Protein AF-A0A822DAK6-F1 (afdb_monomer_lite)

Radius of gyration: 17.01 Å; chains: 1; bounding box: 44×22×45 Å

Sequence (85 aa):
SIIEACLQAGVKWFIPAEYGFDFNHDSTSSIPINNGRLENIKILKENQSNLAHTFVSTGAFLDWGLDTGFLGFDIANRRVTLYDQ

Secondary structure (DSSP, 8-state):
-HHHHHHHTT-SEE--S--S--TTSHHHHTSGGGHHHHHHHHHHHHTTTTSEE------S-HHHHHHH-TTSEETTTTEEPPPP-

Foldseek 3Di:
DVVVVCLVVQPAEDEDPQQAADCVDPVVVVDPVCVVVVVVVVVCVVCCVSYPYDYHHNHDDDVVCCVVVVQQQPPVVRGGDDDDD

pLDDT: mean 91.97, std 5.7, range [56.0, 98.25]

Structure (mmCIF, N/CA/C/O backbone):
data_AF-A0A822DAK6-F1
#
_entry.id   AF-A0A822DAK6-F1
#
loop_
_atom_site.group_PDB
_atom_site.id
_atom_site.type_symbol
_atom_site.label_atom_id
_atom_site.label_alt_id
_atom_site.label_comp_id
_atom_site.label_asym_id
_atom_site.label_entity_id
_atom_site.label_seq_id
_atom_site.pdbx_PDB_ins_code
_atom_site.Cartn_x
_atom_site.Cartn_y
_atom_site.Cartn_z
_atom_site.occupancy
_atom_site.B_iso_or_equiv
_atom_site.auth_seq_id
_atom_site.auth_comp_id
_atom_site.auth_asym_id
_atom_site.auth_atom_id
_atom_site.pdbx_PDB_model_num
ATOM 1 N N . SER A 1 1 ? -14.363 12.428 4.990 1.00 87.75 1 SER A N 1
ATOM 2 C CA . SER A 1 1 ? -13.700 11.370 4.193 1.00 87.75 1 SER A CA 1
ATOM 3 C C . SER A 1 1 ? -14.480 10.059 4.303 1.00 87.75 1 SER A C 1
ATOM 5 O O . SER A 1 1 ? -15.374 9.964 5.139 1.00 87.75 1 SER A O 1
ATOM 7 N N . ILE A 1 2 ? -14.172 9.037 3.489 1.00 94.56 2 ILE A N 1
ATOM 8 C CA . ILE A 1 2 ? -14.807 7.709 3.641 1.00 94.56 2 ILE A CA 1
ATOM 9 C C . ILE A 1 2 ? -14.489 7.078 5.008 1.00 94.56 2 ILE A C 1
ATOM 11 O O . ILE A 1 2 ? -15.351 6.445 5.605 1.00 94.56 2 ILE A O 1
ATOM 15 N N . ILE A 1 3 ? -13.290 7.333 5.545 1.00 95.50 3 ILE A N 1
ATOM 16 C CA . ILE A 1 3 ? -12.850 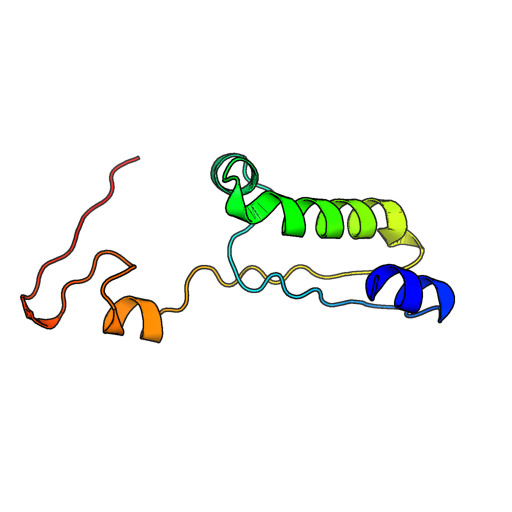6.850 6.861 1.00 95.50 3 ILE A CA 1
ATOM 17 C C . ILE A 1 3 ? -13.727 7.441 7.975 1.00 95.50 3 ILE A C 1
ATOM 19 O O . ILE A 1 3 ? -14.215 6.708 8.831 1.00 95.50 3 ILE A O 1
ATOM 23 N N . GLU A 1 4 ? -13.992 8.751 7.935 1.00 95.56 4 GLU A N 1
ATOM 24 C CA . GLU A 1 4 ? -14.882 9.418 8.900 1.00 95.56 4 GLU A CA 1
ATOM 25 C C . GLU A 1 4 ? -16.312 8.873 8.838 1.00 95.56 4 GLU A C 1
ATOM 27 O O . GLU A 1 4 ? -16.931 8.651 9.877 1.00 95.56 4 GLU A O 1
ATOM 32 N N . ALA A 1 5 ? -16.826 8.608 7.634 1.00 97.56 5 ALA A N 1
ATOM 33 C CA . ALA A 1 5 ? -18.145 8.005 7.465 1.00 97.56 5 ALA A CA 1
ATOM 34 C C . ALA A 1 5 ? -18.198 6.587 8.063 1.00 97.56 5 ALA A C 1
ATOM 36 O O . ALA A 1 5 ? -19.163 6.244 8.743 1.00 97.56 5 ALA A O 1
ATOM 37 N N . CYS A 1 6 ? -17.147 5.779 7.879 1.00 97.81 6 CYS A N 1
ATOM 38 C CA . CYS A 1 6 ? -17.032 4.459 8.502 1.00 97.81 6 CYS A CA 1
ATOM 39 C C . CYS A 1 6 ? -17.016 4.536 10.036 1.00 97.81 6 CYS A C 1
ATOM 41 O O . CYS A 1 6 ? -17.692 3.738 10.686 1.00 97.81 6 CYS A O 1
ATOM 43 N N . LEU A 1 7 ? -16.291 5.504 10.607 1.00 97.06 7 LEU A N 1
ATOM 44 C CA . LEU A 1 7 ? -16.257 5.745 12.053 1.00 97.06 7 LEU A CA 1
ATOM 45 C C . LEU A 1 7 ? -17.643 6.121 12.593 1.00 97.06 7 LEU A C 1
ATOM 47 O O . LEU A 1 7 ? -18.107 5.518 13.557 1.00 97.06 7 LEU A O 1
ATOM 51 N N . GLN A 1 8 ? -18.333 7.062 11.940 1.00 97.81 8 GLN A N 1
ATOM 52 C CA . GLN A 1 8 ? -19.684 7.488 12.330 1.00 97.81 8 GLN A CA 1
ATOM 53 C C . GLN A 1 8 ? -20.710 6.353 12.220 1.00 97.81 8 GLN A C 1
ATOM 55 O O . GLN A 1 8 ? -21.590 6.228 13.068 1.00 97.81 8 GLN A O 1
ATOM 60 N N . ALA A 1 9 ? -20.582 5.505 11.198 1.00 98.12 9 ALA A N 1
ATOM 61 C CA . ALA A 1 9 ? -21.448 4.348 10.997 1.00 98.12 9 ALA A CA 1
ATOM 62 C C . ALA A 1 9 ? -21.108 3.153 11.912 1.00 98.12 9 ALA A C 1
ATOM 64 O O . ALA A 1 9 ? -21.832 2.159 11.909 1.00 98.12 9 ALA A O 1
ATOM 65 N N . GLY A 1 10 ? -20.014 3.213 12.681 1.00 97.19 10 GLY A N 1
ATOM 66 C CA . GLY A 1 10 ? -19.593 2.127 13.569 1.00 97.19 10 GLY A CA 1
ATOM 67 C C . GLY A 1 10 ? -19.080 0.880 12.839 1.00 97.19 10 GLY A C 1
ATOM 68 O O . GLY A 1 10 ? -19.188 -0.231 13.374 1.00 97.19 10 GLY A O 1
ATOM 69 N N . VAL A 1 11 ? -18.532 1.048 11.629 1.00 98.25 11 VAL A N 1
ATOM 70 C CA . VAL A 1 11 ? -17.892 -0.028 10.857 1.00 98.25 11 VAL A CA 1
ATOM 71 C C . VAL A 1 11 ? -16.779 -0.665 11.689 1.00 98.25 11 VAL A C 1
ATOM 73 O O . VAL A 1 11 ? -16.030 0.021 12.376 1.00 98.25 11 VAL A O 1
ATOM 76 N N . LYS A 1 12 ? -16.667 -1.996 11.638 1.00 97.50 12 LYS A N 1
ATOM 77 C CA . LYS A 1 12 ? -15.702 -2.740 12.464 1.00 97.50 12 LYS A CA 1
ATOM 78 C C . LYS A 1 12 ? -14.353 -2.956 11.798 1.00 97.50 12 LYS A C 1
ATOM 80 O O . LYS A 1 12 ? -13.351 -3.003 12.502 1.00 97.50 12 LYS A O 1
ATOM 85 N N . TRP A 1 13 ? -14.332 -3.082 10.473 1.00 97.81 13 TRP A N 1
ATOM 86 C CA . TRP A 1 13 ? -13.116 -3.340 9.711 1.00 97.81 13 TRP A CA 1
ATOM 87 C C . TRP A 1 13 ? -13.108 -2.542 8.411 1.00 97.81 13 TRP A C 1
ATOM 89 O O . TRP A 1 13 ? -14.100 -2.543 7.682 1.00 97.81 13 TRP A O 1
ATOM 99 N N . PHE A 1 14 ? -11.985 -1.901 8.103 1.00 97.38 14 PHE A N 1
ATOM 100 C CA . PHE A 1 14 ? -11.763 -1.184 6.852 1.00 97.38 14 PHE A CA 1
ATOM 101 C C . PHE A 1 14 ? -10.503 -1.677 6.132 1.00 97.38 14 PHE A C 1
ATOM 103 O O . PHE A 1 14 ? -9.448 -1.839 6.743 1.00 97.38 14 PHE A O 1
ATOM 110 N N . ILE A 1 15 ? -10.606 -1.908 4.823 1.00 96.44 15 ILE A N 1
ATOM 111 C CA . ILE A 1 15 ? -9.456 -2.212 3.963 1.00 96.44 15 ILE A CA 1
ATOM 112 C C . ILE A 1 15 ? -9.248 -0.997 3.048 1.00 96.44 15 ILE A C 1
ATOM 114 O O . ILE A 1 15 ? -10.018 -0.816 2.102 1.00 96.44 15 ILE A O 1
ATOM 118 N N . PRO A 1 16 ? -8.275 -0.118 3.348 1.00 93.50 16 PRO A N 1
ATOM 119 C CA . PRO A 1 16 ? -7.982 1.047 2.525 1.00 93.50 16 PRO A CA 1
ATOM 120 C C . PRO A 1 16 ? -7.357 0.654 1.183 1.00 93.50 16 PRO A C 1
ATOM 122 O O . PRO A 1 16 ? -6.809 -0.434 1.015 1.00 93.50 16 PRO A O 1
ATOM 125 N N . ALA A 1 17 ? -7.392 1.585 0.230 1.00 91.00 17 ALA A N 1
ATOM 126 C CA . ALA A 1 17 ? -6.841 1.415 -1.112 1.00 91.00 17 ALA A CA 1
ATOM 127 C C . ALA A 1 17 ? -5.300 1.540 -1.159 1.00 91.00 17 ALA A C 1
ATOM 129 O O . ALA A 1 17 ? -4.761 2.343 -1.924 1.00 91.00 17 ALA A O 1
ATOM 130 N N . GLU A 1 18 ? -4.592 0.737 -0.360 1.00 91.19 18 GLU A N 1
ATOM 131 C CA . GLU A 1 18 ? -3.122 0.739 -0.237 1.00 91.19 18 GLU A CA 1
ATOM 132 C C . GLU A 1 18 ? -2.435 -0.436 -0.954 1.00 91.19 18 GLU A C 1
ATOM 134 O O . GLU A 1 18 ? -1.419 -0.940 -0.491 1.00 91.19 18 GLU A O 1
ATOM 139 N N . TYR A 1 19 ? -2.966 -0.844 -2.111 1.00 91.75 19 TYR A N 1
ATOM 140 C CA . TYR A 1 19 ? -2.472 -1.943 -2.965 1.00 91.75 19 TYR A CA 1
ATOM 141 C C . TYR A 1 19 ? -1.176 -1.610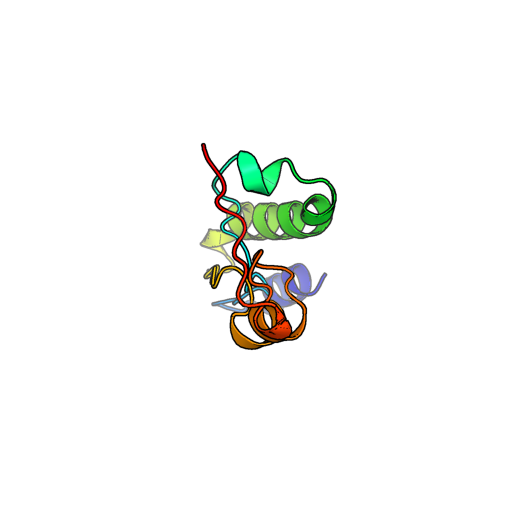 -3.726 1.00 91.75 19 TYR A C 1
ATOM 143 O O . TYR A 1 19 ? -1.074 -1.803 -4.934 1.00 91.75 19 TYR A O 1
ATOM 151 N N . GLY A 1 20 ? -0.207 -1.025 -3.030 1.00 88.50 20 GLY A N 1
ATOM 152 C CA . GLY A 1 20 ? 1.065 -0.584 -3.587 1.00 88.50 20 GLY A CA 1
ATOM 153 C C . GLY A 1 20 ? 2.210 -0.887 -2.632 1.00 88.50 20 GLY A C 1
ATOM 154 O O . GLY A 1 20 ? 2.352 -2.011 -2.150 1.00 88.50 20 GLY A O 1
ATOM 155 N N . PHE A 1 21 ? 3.046 0.116 -2.379 1.00 87.06 21 PHE A N 1
ATOM 156 C CA . PHE A 1 21 ? 4.228 -0.014 -1.530 1.00 87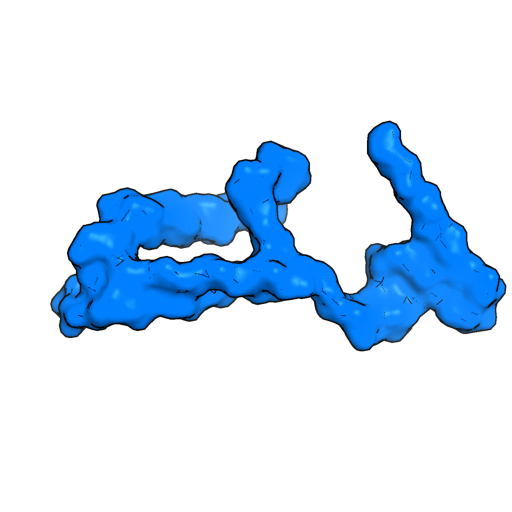.06 21 PHE A CA 1
ATOM 157 C C . PHE A 1 21 ? 3.895 -0.018 -0.032 1.00 87.06 21 PHE A C 1
ATOM 159 O O . PHE A 1 21 ? 2.895 0.552 0.398 1.00 87.06 21 PHE A O 1
ATOM 166 N N . ASP A 1 22 ? 4.768 -0.638 0.767 1.00 89.31 22 ASP A N 1
ATOM 167 C CA . ASP A 1 22 ? 4.681 -0.589 2.227 1.00 89.31 22 ASP A CA 1
ATOM 168 C C . ASP A 1 22 ? 5.230 0.732 2.772 1.00 89.31 22 ASP A C 1
ATOM 170 O O . ASP A 1 22 ? 6.439 0.956 2.799 1.00 89.31 22 ASP A O 1
ATOM 174 N N . PHE A 1 23 ? 4.323 1.572 3.268 1.00 88.25 23 PHE A N 1
ATOM 175 C CA . PHE A 1 23 ? 4.628 2.892 3.817 1.00 88.25 23 PHE A CA 1
ATOM 176 C C . PHE A 1 23 ? 5.214 2.894 5.232 1.00 88.25 23 PHE A C 1
ATOM 178 O O . PHE A 1 23 ? 5.432 3.968 5.792 1.00 88.25 23 PHE A O 1
ATOM 185 N N . ASN A 1 24 ? 5.481 1.732 5.834 1.00 86.00 24 ASN A N 1
ATOM 186 C CA . ASN A 1 24 ? 6.223 1.671 7.096 1.00 86.00 24 ASN A CA 1
ATOM 187 C C . ASN A 1 24 ? 7.743 1.852 6.909 1.00 86.00 24 ASN A C 1
ATOM 189 O O . ASN A 1 24 ? 8.459 1.923 7.904 1.00 86.00 24 ASN A O 1
ATOM 193 N N . HIS A 1 25 ? 8.233 1.941 5.666 1.00 85.44 25 HIS A N 1
ATOM 194 C CA . HIS A 1 25 ? 9.645 2.167 5.356 1.00 85.44 25 HIS A CA 1
ATOM 195 C C . HIS A 1 25 ? 9.900 3.584 4.813 1.00 85.44 25 HIS A C 1
ATOM 197 O O . HIS A 1 25 ? 9.218 4.029 3.884 1.00 85.44 25 HIS A O 1
ATOM 203 N N . ASP A 1 26 ? 10.933 4.263 5.322 1.00 85.31 26 ASP A N 1
ATOM 204 C CA . ASP A 1 26 ? 11.235 5.675 5.017 1.00 85.31 26 ASP A CA 1
ATOM 205 C C . ASP A 1 26 ? 11.434 5.966 3.523 1.00 85.31 26 ASP A C 1
ATOM 207 O O . ASP A 1 26 ? 11.031 7.015 3.014 1.00 85.31 26 ASP A O 1
ATOM 211 N N . SER A 1 27 ? 12.010 5.017 2.782 1.00 85.31 27 SER A N 1
ATOM 212 C CA . SER A 1 27 ? 12.223 5.156 1.332 1.00 85.31 27 SER A CA 1
ATOM 213 C C . SER A 1 27 ? 10.926 5.306 0.531 1.00 85.31 27 SER A C 1
ATOM 215 O O . SER A 1 27 ? 10.950 5.849 -0.569 1.00 85.31 27 SER A O 1
ATOM 217 N N . THR A 1 28 ? 9.794 4.842 1.062 1.00 86.19 28 THR A N 1
ATOM 218 C CA . THR A 1 28 ? 8.492 4.929 0.386 1.00 86.19 28 THR A CA 1
ATOM 219 C C . THR A 1 28 ? 7.653 6.080 0.935 1.00 86.19 28 THR A C 1
ATOM 221 O O . THR A 1 28 ? 6.969 6.758 0.166 1.00 86.19 28 THR A O 1
ATOM 224 N N . SER A 1 29 ? 7.730 6.351 2.241 1.00 86.94 29 SER A N 1
ATOM 225 C CA . SER A 1 29 ? 6.991 7.437 2.890 1.00 86.94 29 SER A CA 1
ATOM 226 C C . SER A 1 29 ? 7.556 8.823 2.555 1.00 86.94 29 SER A C 1
ATOM 228 O O . SER A 1 29 ? 6.827 9.807 2.585 1.00 86.94 29 SER A O 1
ATOM 230 N N . SER A 1 30 ? 8.828 8.923 2.163 1.00 88.75 30 SER A N 1
ATOM 231 C CA . SER A 1 30 ? 9.446 10.194 1.751 1.00 88.75 30 SER A CA 1
ATOM 232 C C . SER A 1 30 ? 9.092 10.647 0.328 1.00 88.75 30 SER A C 1
ATOM 234 O O . SER A 1 30 ? 9.372 11.791 -0.035 1.00 88.75 30 SER A O 1
ATOM 236 N N . ILE A 1 31 ? 8.469 9.793 -0.494 1.00 86.75 31 ILE A N 1
ATOM 237 C CA . ILE A 1 31 ? 8.143 10.132 -1.885 1.00 86.75 31 ILE A CA 1
ATOM 238 C C . ILE A 1 31 ? 6.920 11.072 -1.902 1.00 86.75 31 ILE A C 1
ATOM 240 O O . ILE A 1 31 ? 5.840 10.657 -1.476 1.00 86.75 31 ILE A O 1
ATOM 244 N N . PRO A 1 32 ? 7.012 12.296 -2.464 1.00 86.12 32 PRO A N 1
ATOM 245 C CA . PRO A 1 32 ? 5.945 13.300 -2.366 1.00 86.12 32 PRO A CA 1
ATOM 246 C C . PRO A 1 32 ? 4.569 12.854 -2.880 1.00 86.12 32 PRO A C 1
ATOM 248 O O . PRO A 1 32 ? 3.542 13.277 -2.352 1.00 86.12 32 PRO A O 1
ATOM 251 N N . ILE A 1 33 ? 4.531 11.971 -3.886 1.00 86.38 33 ILE A N 1
ATOM 252 C CA . ILE A 1 33 ? 3.280 11.424 -4.436 1.00 86.38 33 ILE A CA 1
ATOM 253 C C . ILE A 1 33 ? 2.477 10.612 -3.403 1.00 86.38 33 ILE A C 1
ATOM 255 O O . ILE A 1 33 ? 1.271 10.434 -3.560 1.00 86.38 33 ILE A O 1
ATOM 259 N N . ASN A 1 34 ? 3.122 10.162 -2.323 1.00 86.56 34 ASN A N 1
ATOM 260 C CA . ASN A 1 34 ? 2.507 9.352 -1.277 1.00 86.56 34 ASN A CA 1
ATOM 261 C C . ASN A 1 34 ? 1.910 10.181 -0.131 1.00 86.56 34 ASN A C 1
ATOM 263 O O . ASN A 1 34 ? 1.196 9.619 0.696 1.00 86.56 34 ASN A O 1
ATOM 267 N N . ASN A 1 35 ? 2.106 11.505 -0.094 1.00 86.00 35 ASN A N 1
ATOM 268 C CA . ASN A 1 35 ? 1.638 12.356 1.011 1.00 86.00 35 ASN A CA 1
ATOM 269 C C . ASN A 1 35 ? 0.135 12.202 1.303 1.00 86.00 35 ASN A C 1
ATOM 271 O O . ASN A 1 35 ? -0.257 12.067 2.460 1.00 86.00 35 ASN A O 1
ATOM 275 N N . GLY A 1 36 ? -0.705 12.143 0.263 1.00 83.62 36 GLY A N 1
ATOM 276 C CA . GLY A 1 36 ? -2.152 11.956 0.436 1.00 83.62 36 GLY A CA 1
ATOM 277 C C . GLY A 1 36 ? -2.538 10.582 1.005 1.00 83.62 36 GLY A C 1
ATOM 278 O O . GLY A 1 36 ? -3.554 10.454 1.683 1.00 83.62 36 GLY A O 1
ATOM 279 N N . ARG A 1 37 ? -1.720 9.547 0.770 1.00 86.81 37 ARG A N 1
ATOM 280 C CA . ARG A 1 37 ? -1.917 8.203 1.343 1.00 86.81 37 ARG A CA 1
ATOM 281 C C . ARG A 1 37 ? -1.497 8.168 2.810 1.00 86.81 37 ARG A C 1
ATOM 283 O O . ARG A 1 37 ? -2.207 7.615 3.646 1.00 86.81 37 ARG A O 1
ATOM 290 N N . LEU A 1 38 ? -0.384 8.824 3.142 1.00 90.88 38 LEU A N 1
ATOM 291 C CA . LEU A 1 38 ? 0.143 8.888 4.509 1.00 90.88 38 LEU A CA 1
ATOM 292 C C . LEU A 1 38 ? -0.832 9.543 5.490 1.00 90.88 38 LEU A C 1
ATOM 294 O O . LEU A 1 38 ? -0.933 9.098 6.633 1.00 90.88 38 LEU A O 1
ATOM 298 N N . GLU A 1 39 ? -1.591 10.547 5.049 1.00 90.62 39 GLU A N 1
ATOM 299 C CA . GLU A 1 39 ? -2.644 11.159 5.865 1.00 90.62 39 GLU A CA 1
ATOM 300 C C . GLU A 1 39 ? -3.744 10.149 6.233 1.00 90.62 39 GLU A C 1
ATOM 302 O O . GLU A 1 39 ? -4.096 10.012 7.406 1.00 90.62 39 GLU A O 1
ATOM 307 N N . ASN A 1 40 ? -4.227 9.360 5.267 1.00 92.00 40 ASN A N 1
ATOM 308 C CA . ASN A 1 40 ? -5.227 8.318 5.521 1.00 92.00 40 ASN A CA 1
ATOM 309 C C . ASN A 1 40 ? -4.699 7.229 6.463 1.00 92.00 40 ASN A C 1
ATOM 311 O O . ASN A 1 40 ? -5.406 6.796 7.374 1.00 92.00 40 ASN A O 1
ATOM 315 N N . ILE A 1 41 ? -3.447 6.804 6.266 1.00 93.38 41 ILE A N 1
ATOM 316 C CA . ILE A 1 41 ? -2.779 5.823 7.130 1.00 93.38 41 ILE A CA 1
ATOM 317 C C . ILE A 1 41 ? -2.698 6.348 8.561 1.00 93.38 41 ILE A C 1
ATOM 319 O O . ILE A 1 41 ? -2.991 5.606 9.499 1.00 93.38 41 ILE A O 1
ATOM 323 N N . LYS A 1 42 ? -2.344 7.625 8.738 1.00 93.69 42 LYS A N 1
ATOM 324 C CA . LYS A 1 42 ? -2.290 8.267 10.052 1.00 93.69 42 LYS A CA 1
ATOM 325 C C . LYS A 1 42 ? -3.657 8.241 10.740 1.00 93.69 42 LYS A C 1
ATOM 327 O O . LYS A 1 42 ? -3.745 7.739 11.857 1.00 93.69 42 LYS A O 1
ATOM 332 N N . ILE A 1 43 ? -4.716 8.685 10.057 1.00 94.56 43 ILE A N 1
ATOM 333 C CA . ILE A 1 43 ? -6.081 8.704 10.613 1.00 94.56 43 ILE A CA 1
ATOM 334 C C . ILE A 1 43 ? -6.527 7.293 11.027 1.00 94.56 43 ILE A C 1
ATOM 336 O O . ILE A 1 43 ? -7.096 7.116 12.105 1.00 94.56 43 ILE A O 1
ATOM 340 N N . LEU A 1 44 ? -6.258 6.277 10.201 1.00 95.62 44 LEU A N 1
ATOM 341 C CA . LEU A 1 44 ? -6.611 4.886 10.506 1.00 95.62 44 LEU A CA 1
ATOM 342 C C . LEU A 1 44 ? -5.838 4.340 11.709 1.00 95.62 44 LEU A C 1
ATOM 344 O O . LEU A 1 44 ? -6.441 3.706 12.575 1.00 95.62 44 LEU A O 1
ATOM 348 N N . LYS A 1 45 ? -4.530 4.612 11.795 1.00 94.88 45 LYS A N 1
ATOM 349 C CA . LYS A 1 45 ? -3.694 4.208 12.936 1.00 94.88 45 LYS A CA 1
ATOM 350 C C . LYS A 1 45 ? -4.160 4.872 14.236 1.00 94.88 45 LYS A C 1
ATOM 352 O O . LYS A 1 45 ? -4.298 4.190 15.246 1.00 94.88 45 LYS A O 1
ATOM 357 N N . GLU A 1 46 ? -4.477 6.166 14.207 1.00 96.44 46 GLU A N 1
ATOM 358 C CA . GLU A 1 46 ? -4.987 6.908 15.372 1.00 96.44 46 GLU A CA 1
ATOM 359 C C . GLU A 1 46 ? -6.362 6.405 15.849 1.00 96.44 46 GLU A C 1
ATOM 361 O O . GLU A 1 46 ? -6.677 6.505 17.033 1.00 96.44 46 GLU A O 1
ATOM 366 N N . ASN A 1 47 ? -7.167 5.815 14.958 1.00 96.62 47 ASN A N 1
ATOM 367 C CA . ASN A 1 47 ? -8.520 5.335 15.256 1.00 96.62 47 ASN A CA 1
ATOM 368 C C . ASN A 1 47 ? -8.646 3.802 15.290 1.00 96.62 47 ASN A C 1
ATOM 370 O O . ASN A 1 47 ? -9.761 3.281 15.243 1.00 96.62 47 ASN A O 1
ATOM 374 N N . GLN A 1 48 ? -7.537 3.064 15.401 1.00 96.12 48 GLN A N 1
ATOM 375 C CA . GLN A 1 48 ? -7.518 1.599 15.282 1.00 96.12 48 GLN A CA 1
ATOM 376 C C . GLN A 1 48 ? -8.439 0.876 16.283 1.00 96.12 48 GLN A C 1
ATOM 378 O O . GLN A 1 48 ? -8.964 -0.193 15.977 1.00 96.12 48 GLN A O 1
ATOM 383 N N . SER A 1 49 ? -8.664 1.449 17.470 1.00 96.44 49 SER A N 1
ATOM 384 C CA . SER A 1 49 ? -9.582 0.899 18.479 1.00 96.44 49 SER A CA 1
ATOM 385 C C . SER A 1 49 ? -11.059 0.996 18.078 1.00 96.44 49 SER A C 1
ATOM 387 O O . SER A 1 49 ? -11.859 0.154 18.483 1.00 96.44 49 SER A O 1
ATOM 389 N N . ASN A 1 50 ? -11.417 2.006 17.283 1.00 97.06 50 ASN A N 1
ATOM 390 C CA . ASN A 1 50 ? -12.783 2.262 16.827 1.00 97.06 50 ASN A CA 1
ATOM 391 C C . ASN A 1 50 ? -13.049 1.663 15.440 1.00 97.06 50 ASN A C 1
ATOM 393 O O . ASN A 1 50 ? -14.183 1.298 15.138 1.00 97.06 50 ASN A O 1
ATOM 397 N N . LEU A 1 51 ? -12.004 1.553 14.616 1.00 98.06 51 LEU A N 1
ATOM 398 C CA . LEU A 1 51 ? -12.041 1.015 13.264 1.00 98.06 51 LEU A CA 1
ATOM 399 C C . LEU A 1 51 ? -10.774 0.190 13.012 1.00 98.06 51 LEU A C 1
ATOM 401 O O . LEU A 1 51 ? -9.717 0.725 12.659 1.00 98.06 51 LEU A O 1
ATOM 405 N N . ALA A 1 52 ? -10.883 -1.128 13.183 1.00 98.19 52 ALA A N 1
ATOM 406 C CA . ALA A 1 52 ? -9.793 -2.026 12.828 1.00 98.19 52 ALA A CA 1
ATOM 407 C C . ALA A 1 52 ? -9.535 -1.949 11.317 1.00 98.19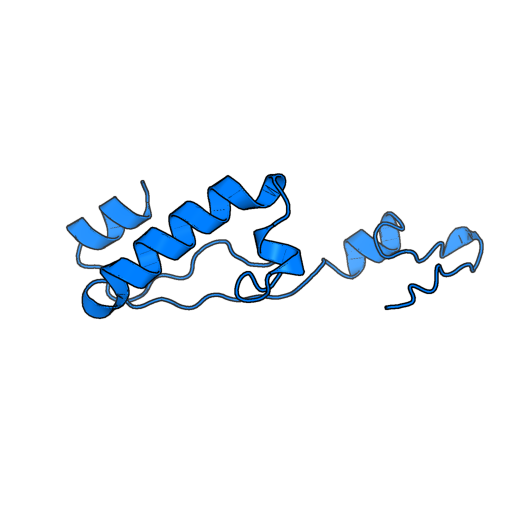 52 ALA A C 1
ATOM 409 O O . ALA A 1 52 ? -10.441 -1.677 10.524 1.00 98.19 52 ALA A O 1
ATOM 410 N N . HIS A 1 53 ? -8.293 -2.168 10.902 1.00 97.06 53 HIS A N 1
ATOM 411 C CA . HIS A 1 53 ? -7.930 -2.047 9.499 1.00 97.06 53 HIS A CA 1
ATOM 412 C C . HIS A 1 53 ? -6.804 -2.995 9.105 1.00 97.06 53 HIS A C 1
ATOM 414 O O . HIS A 1 53 ? -6.066 -3.514 9.943 1.00 97.06 53 HIS A O 1
ATOM 420 N N . THR A 1 54 ? -6.674 -3.218 7.800 1.00 96.50 54 THR A N 1
ATOM 421 C CA . THR A 1 54 ? -5.580 -4.000 7.217 1.00 96.50 54 THR A CA 1
ATOM 422 C C . THR A 1 54 ? -5.055 -3.297 5.987 1.00 96.50 54 THR A C 1
ATOM 424 O O . THR A 1 54 ? -5.787 -3.123 5.018 1.00 96.50 54 THR A O 1
ATOM 427 N N . PHE A 1 55 ? -3.781 -2.922 6.020 1.00 94.69 55 PHE A N 1
ATOM 428 C CA . PHE A 1 55 ? -3.070 -2.468 4.832 1.00 94.69 55 PHE A CA 1
ATOM 429 C C . PHE A 1 55 ? -2.610 -3.686 4.028 1.00 94.69 55 PHE A C 1
ATOM 431 O O . PHE A 1 55 ? -2.094 -4.644 4.603 1.00 94.69 55 PHE A O 1
ATOM 438 N N . VAL A 1 56 ? -2.814 -3.657 2.711 1.00 95.00 56 VAL A N 1
ATOM 439 C CA . VAL A 1 56 ? -2.446 -4.755 1.808 1.00 95.00 56 VAL A CA 1
ATOM 440 C C . VAL A 1 56 ? -1.423 -4.241 0.805 1.00 95.00 56 VAL A C 1
ATOM 442 O O . VAL A 1 56 ? -1.795 -3.735 -0.244 1.00 95.00 56 VAL A O 1
ATOM 445 N N . SER A 1 57 ? -0.139 -4.385 1.120 1.00 92.69 57 SER A N 1
ATOM 446 C CA . SER A 1 57 ? 0.956 -3.913 0.266 1.00 92.69 57 SER A CA 1
ATOM 447 C C . SER A 1 57 ? 1.336 -4.978 -0.764 1.00 92.69 57 SER A C 1
ATOM 449 O O . SER A 1 57 ? 2.008 -5.955 -0.435 1.00 92.69 57 SER A O 1
ATOM 451 N N . THR A 1 58 ? 0.900 -4.812 -2.012 1.00 92.94 58 THR A N 1
ATOM 452 C CA . THR A 1 58 ? 1.155 -5.771 -3.106 1.00 92.94 58 THR A CA 1
ATOM 453 C C . THR A 1 58 ? 2.380 -5.432 -3.956 1.00 92.94 58 THR A C 1
ATOM 455 O O . THR A 1 58 ? 2.753 -6.213 -4.827 1.00 92.94 58 THR A O 1
ATOM 458 N N . GLY A 1 59 ? 3.011 -4.281 -3.724 1.00 89.56 59 GLY A N 1
ATOM 459 C CA . GLY A 1 59 ? 4.078 -3.763 -4.573 1.00 89.56 59 GLY A CA 1
ATOM 460 C C . GLY A 1 59 ? 3.559 -3.273 -5.925 1.00 89.56 59 GLY A C 1
ATOM 461 O O . GLY A 1 59 ? 2.391 -2.912 -6.076 1.00 89.56 59 GLY A O 1
ATOM 462 N N . ALA A 1 60 ? 4.453 -3.220 -6.908 1.00 89.38 60 ALA A N 1
ATOM 463 C CA . ALA A 1 60 ? 4.118 -2.793 -8.259 1.00 89.38 60 ALA A CA 1
ATOM 464 C C . ALA A 1 60 ? 3.382 -3.893 -9.046 1.00 89.38 60 ALA A C 1
ATOM 466 O O . ALA A 1 60 ? 3.622 -5.084 -8.858 1.00 89.38 60 ALA A O 1
ATOM 467 N N . PHE A 1 61 ? 2.510 -3.482 -9.967 1.00 91.81 61 PHE A N 1
ATOM 468 C CA . PHE A 1 61 ? 1.768 -4.396 -10.834 1.00 91.81 61 PHE A CA 1
ATOM 469 C C . PHE A 1 61 ? 2.709 -5.088 -11.825 1.00 91.81 61 PHE A C 1
ATOM 471 O O . PHE A 1 61 ? 3.307 -4.419 -12.668 1.00 91.81 61 PHE A O 1
ATOM 478 N N . LEU A 1 62 ? 2.816 -6.418 -11.739 1.00 92.44 62 LEU A N 1
ATOM 479 C CA . LEU A 1 62 ? 3.728 -7.197 -12.577 1.00 92.44 62 LEU A CA 1
ATOM 480 C C . LEU A 1 62 ? 3.401 -7.049 -14.066 1.00 92.44 62 LEU A C 1
ATOM 482 O O . LEU A 1 62 ? 4.251 -6.583 -14.816 1.00 92.44 62 LEU A O 1
ATOM 486 N N . ASP A 1 63 ? 2.176 -7.388 -14.477 1.00 93.56 63 ASP A N 1
ATOM 487 C CA . ASP A 1 63 ? 1.787 -7.408 -15.895 1.00 93.56 63 ASP A CA 1
ATOM 488 C C . ASP A 1 63 ? 1.970 -6.030 -16.544 1.00 93.56 63 ASP A C 1
ATOM 490 O O . ASP A 1 63 ? 2.670 -5.883 -17.542 1.00 93.56 63 ASP A O 1
ATOM 494 N N . TRP A 1 64 ? 1.445 -4.983 -15.901 1.00 93.50 64 TRP A N 1
ATOM 495 C CA . TRP A 1 64 ? 1.592 -3.609 -16.385 1.00 93.50 64 TRP A CA 1
ATOM 496 C C . TRP A 1 64 ? 3.052 -3.142 -16.401 1.00 93.50 64 TRP A C 1
ATOM 498 O O . TRP A 1 64 ? 3.483 -2.437 -17.315 1.00 93.50 64 TRP A O 1
ATOM 508 N N . GLY A 1 65 ? 3.831 -3.536 -15.396 1.00 92.56 65 GLY A N 1
ATOM 509 C CA . GLY A 1 65 ? 5.250 -3.226 -15.306 1.00 92.56 65 GLY A CA 1
ATOM 510 C C . GLY A 1 65 ? 6.094 -3.882 -16.400 1.00 92.56 65 GLY A C 1
ATOM 511 O O . GLY A 1 65 ? 7.055 -3.268 -16.863 1.00 92.56 65 GLY A O 1
ATOM 512 N N . LEU A 1 66 ? 5.723 -5.092 -16.826 1.00 92.56 66 LEU A N 1
ATOM 513 C CA . LEU A 1 66 ? 6.332 -5.809 -17.948 1.00 92.56 66 LEU A CA 1
ATOM 514 C C . LEU A 1 66 ? 5.900 -5.221 -19.299 1.00 92.56 66 LEU A C 1
ATOM 516 O O . LEU A 1 66 ? 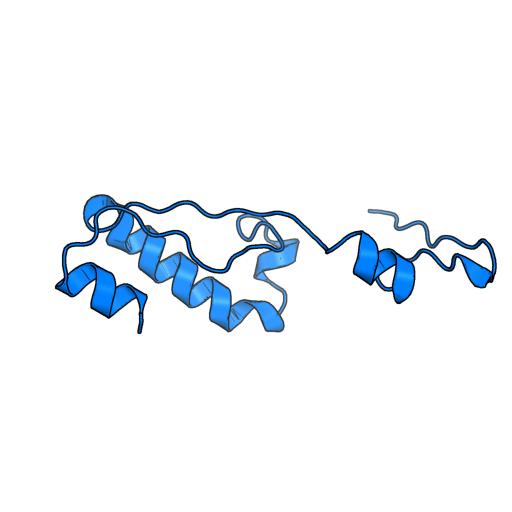6.744 -5.035 -20.171 1.00 92.56 66 LEU A O 1
ATOM 520 N N . ASP A 1 67 ? 4.622 -4.864 -19.445 1.00 92.56 67 ASP A N 1
ATOM 521 C CA . ASP A 1 67 ? 4.075 -4.265 -20.670 1.00 92.56 67 ASP A CA 1
ATOM 522 C C . ASP A 1 67 ? 4.639 -2.865 -20.950 1.00 92.56 67 ASP A C 1
ATOM 524 O O . ASP A 1 67 ? 4.870 -2.492 -22.100 1.00 92.56 67 ASP A O 1
ATOM 528 N N . THR A 1 68 ? 4.859 -2.068 -19.902 1.00 93.44 68 THR A N 1
ATOM 529 C CA . THR A 1 68 ? 5.344 -0.681 -20.027 1.00 93.44 68 THR A CA 1
ATOM 530 C C . THR A 1 68 ? 6.853 -0.535 -19.866 1.00 93.44 68 THR A C 1
ATOM 532 O O . THR A 1 68 ? 7.399 0.526 -20.167 1.00 93.44 68 THR A O 1
ATOM 535 N N . GLY A 1 69 ? 7.529 -1.561 -19.347 1.00 91.81 69 GLY A N 1
ATOM 536 C CA . GLY A 1 69 ? 8.934 -1.500 -18.953 1.00 91.81 69 GLY A CA 1
ATOM 537 C C . GLY A 1 69 ? 9.207 -0.688 -17.681 1.00 91.81 69 GLY A C 1
ATOM 538 O O . GLY A 1 69 ? 10.370 -0.496 -17.330 1.00 91.81 69 GLY A O 1
ATOM 539 N N . PHE A 1 70 ? 8.172 -0.236 -16.955 1.00 90.12 70 PHE A N 1
ATOM 540 C CA . PHE A 1 70 ? 8.313 0.550 -15.717 1.00 90.12 70 PHE A CA 1
ATOM 541 C C . PHE A 1 70 ? 9.155 -0.159 -14.642 1.00 90.12 70 PHE A C 1
ATOM 543 O O . PHE A 1 70 ? 9.834 0.497 -13.857 1.00 90.12 70 PHE A O 1
ATOM 550 N N . LEU A 1 71 ? 9.157 -1.495 -14.630 1.00 91.94 71 LEU A N 1
ATOM 551 C CA . LEU A 1 71 ? 9.961 -2.301 -13.704 1.00 91.94 71 LEU A CA 1
ATOM 552 C C . LEU A 1 71 ? 11.426 -2.477 -14.140 1.00 91.94 71 LEU A C 1
ATOM 554 O O . LEU A 1 71 ? 12.156 -3.249 -13.527 1.00 91.94 71 LEU A O 1
ATOM 558 N N . GLY A 1 72 ? 11.857 -1.804 -15.209 1.00 93.69 72 GLY A N 1
ATOM 559 C CA . GLY A 1 72 ? 13.207 -1.928 -15.756 1.00 93.69 72 GLY A CA 1
ATOM 560 C C . GLY A 1 72 ? 13.399 -3.135 -16.677 1.00 93.69 72 GLY A C 1
ATOM 561 O O . GLY A 1 72 ? 14.535 -3.429 -17.041 1.00 93.69 72 GLY A O 1
ATOM 562 N N . PHE A 1 73 ? 12.323 -3.825 -17.072 1.00 94.31 73 PHE A N 1
ATOM 563 C CA . PHE A 1 73 ? 12.357 -4.912 -18.055 1.00 94.31 73 PHE A CA 1
ATOM 564 C C . PHE A 1 73 ? 11.965 -4.395 -19.440 1.00 94.31 73 PHE A C 1
ATOM 566 O O . PHE A 1 73 ? 10.799 -4.129 -19.708 1.00 94.31 73 PHE A O 1
ATOM 573 N N . ASP A 1 74 ? 12.929 -4.310 -20.348 1.00 93.75 74 ASP A N 1
ATOM 574 C CA . ASP A 1 74 ? 12.676 -4.067 -21.765 1.00 93.75 74 ASP A CA 1
ATOM 575 C C . ASP A 1 74 ? 12.634 -5.417 -22.488 1.00 93.75 74 ASP A C 1
ATOM 577 O O . ASP A 1 74 ? 13.645 -5.939 -22.973 1.00 93.75 74 ASP A O 1
ATOM 581 N N . ILE A 1 75 ? 11.443 -6.016 -22.504 1.00 92.50 75 ILE A N 1
ATOM 582 C CA . ILE A 1 75 ? 11.214 -7.354 -23.062 1.00 92.50 75 ILE A CA 1
ATOM 583 C C . ILE A 1 75 ? 11.478 -7.369 -24.571 1.00 92.50 75 ILE A C 1
ATOM 585 O O . ILE A 1 75 ? 12.083 -8.317 -25.078 1.00 92.50 75 ILE A O 1
ATOM 589 N N . ALA A 1 76 ? 11.075 -6.310 -25.280 1.00 91.56 76 ALA A N 1
ATOM 590 C CA . ALA A 1 76 ? 11.233 -6.202 -26.727 1.00 91.56 76 ALA A CA 1
ATOM 591 C C . ALA A 1 76 ? 12.711 -6.271 -27.141 1.00 91.56 76 ALA A C 1
ATOM 593 O O . ALA A 1 76 ? 13.057 -6.997 -28.076 1.00 91.56 76 ALA A O 1
ATOM 594 N N . ASN A 1 77 ? 13.590 -5.580 -26.408 1.00 95.44 77 ASN A N 1
ATOM 595 C CA . ASN A 1 77 ? 15.029 -5.567 -26.678 1.00 95.44 77 ASN A CA 1
ATOM 596 C C . ASN A 1 77 ? 15.832 -6.566 -25.834 1.00 95.44 77 ASN A C 1
ATOM 598 O O . ASN A 1 77 ? 17.057 -6.619 -25.962 1.00 95.44 77 ASN A O 1
ATOM 602 N N . ARG A 1 78 ? 15.169 -7.368 -24.989 1.00 94.56 78 ARG A N 1
ATOM 603 C CA . ARG A 1 78 ? 15.789 -8.339 -24.068 1.00 94.56 78 ARG A CA 1
ATOM 604 C C . ARG A 1 78 ? 16.825 -7.696 -23.141 1.00 94.56 78 ARG A C 1
ATOM 606 O O . ARG A 1 78 ? 17.937 -8.203 -22.989 1.00 94.56 78 ARG A O 1
ATOM 613 N N . ARG A 1 79 ? 16.470 -6.564 -22.533 1.00 95.56 79 ARG A N 1
ATOM 614 C CA . ARG A 1 79 ? 17.319 -5.830 -21.584 1.00 95.56 79 ARG A CA 1
ATOM 615 C C . ARG A 1 79 ? 16.651 -5.738 -20.220 1.00 95.56 79 ARG A C 1
ATOM 617 O O . ARG A 1 79 ? 15.430 -5.675 -20.120 1.00 95.56 79 ARG A O 1
ATOM 624 N N . VAL A 1 80 ? 17.472 -5.711 -19.176 1.00 95.31 80 VAL A N 1
ATOM 625 C CA . VAL A 1 80 ? 17.028 -5.455 -17.807 1.00 95.31 80 VAL A CA 1
ATOM 626 C C . VAL A 1 80 ? 17.939 -4.414 -17.168 1.00 95.31 80 VAL A C 1
ATOM 628 O O . VAL A 1 80 ? 19.159 -4.473 -17.335 1.00 95.31 80 VAL A O 1
ATOM 631 N N . THR A 1 81 ? 17.349 -3.467 -16.449 1.00 94.69 81 THR A N 1
ATOM 632 C CA . THR A 1 81 ? 18.085 -2.561 -15.567 1.00 94.69 81 THR A CA 1
ATOM 633 C C . THR A 1 81 ? 18.284 -3.252 -14.226 1.00 94.69 81 THR A C 1
ATOM 635 O O . THR A 1 81 ? 17.317 -3.618 -13.561 1.00 94.69 81 THR A O 1
ATOM 638 N N . LEU A 1 82 ? 19.541 -3.439 -13.831 1.00 92.19 82 LEU A N 1
ATOM 639 C CA . LEU A 1 82 ? 19.883 -3.891 -12.488 1.00 92.19 82 LEU A CA 1
ATOM 640 C C . LEU A 1 82 ? 20.041 -2.659 -11.602 1.00 92.19 82 LEU A C 1
ATOM 642 O O . LEU A 1 82 ? 20.832 -1.774 -11.918 1.00 92.19 82 LEU A O 1
ATOM 646 N N . TYR A 1 83 ? 19.276 -2.615 -10.520 1.00 84.19 83 TYR A N 1
ATOM 647 C CA . TYR A 1 83 ? 19.406 -1.594 -9.490 1.00 84.19 83 TYR A CA 1
ATOM 648 C C . TYR A 1 83 ? 20.317 -2.145 -8.393 1.00 84.19 83 TYR A C 1
ATOM 650 O O . TYR A 1 83 ? 20.088 -3.256 -7.905 1.00 84.19 83 TYR A O 1
ATOM 658 N N . ASP A 1 84 ? 21.361 -1.401 -8.043 1.00 82.06 84 ASP A N 1
ATOM 659 C CA . ASP A 1 84 ? 22.105 -1.606 -6.807 1.00 82.06 84 ASP A CA 1
ATOM 660 C C . ASP A 1 84 ? 21.420 -0.869 -5.646 1.00 82.06 84 ASP A C 1
ATOM 662 O O . ASP A 1 84 ? 20.421 -0.164 -5.828 1.00 82.06 84 ASP A O 1
ATOM 666 N N . GLN A 1 85 ? 21.899 -1.147 -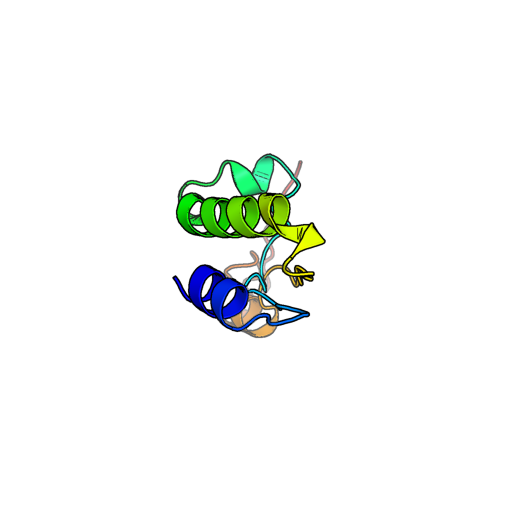4.434 1.00 56.00 85 GLN A N 1
ATOM 667 C CA . GLN A 1 85 ? 21.402 -0.546 -3.201 1.00 56.00 85 GLN A CA 1
ATOM 668 C C . GLN A 1 85 ? 22.290 0.618 -2.771 1.00 56.00 85 GLN A C 1
ATOM 670 O O . GLN A 1 85 ? 23.529 0.473 -2.893 1.00 56.00 85 GLN A O 1
#

Organism: NCBI:txid392032

InterPro domains:
  IPR051609 NmrA-type/Isoflavone reductase-like domain-containing protein [PTHR47706] (2-85)